Protein AF-A0A0L6WEH0-F1 (afdb_monomer)

Structure (mmCIF, N/CA/C/O backbone):
data_AF-A0A0L6WEH0-F1
#
_entry.id   AF-A0A0L6WEH0-F1
#
loop_
_atom_site.group_PDB
_atom_site.id
_atom_site.type_symbol
_atom_site.label_atom_id
_atom_site.label_alt_id
_atom_site.label_comp_id
_atom_site.label_asym_id
_atom_site.label_entity_id
_atom_site.label_seq_id
_atom_site.pdbx_PDB_ins_code
_atom_site.Cartn_x
_atom_site.Cartn_y
_atom_site.Cartn_z
_atom_site.occupancy
_atom_site.B_iso_or_equiv
_atom_site.auth_seq_id
_atom_site.auth_comp_id
_atom_site.auth_asym_id
_atom_site.auth_atom_id
_atom_site.pdbx_PDB_model_num
ATOM 1 N N . MET A 1 1 ? 0.789 -11.463 -3.257 1.00 75.12 1 MET A N 1
ATOM 2 C CA . MET A 1 1 ? 1.966 -11.980 -3.980 1.00 75.12 1 MET A CA 1
ATOM 3 C C . MET A 1 1 ? 2.724 -13.023 -3.172 1.00 75.12 1 MET A C 1
ATOM 5 O O . MET A 1 1 ? 2.657 -14.171 -3.562 1.00 75.12 1 MET A O 1
ATOM 9 N N . ILE A 1 2 ? 3.324 -12.704 -2.013 1.00 82.69 2 ILE A N 1
ATOM 10 C CA . ILE A 1 2 ? 4.082 -13.703 -1.220 1.00 82.69 2 ILE A CA 1
ATOM 11 C C . ILE A 1 2 ? 3.247 -14.957 -0.916 1.00 82.69 2 ILE A C 1
ATOM 13 O O . ILE A 1 2 ? 3.673 -16.059 -1.222 1.00 82.69 2 ILE A O 1
ATOM 17 N N . ARG A 1 3 ? 2.008 -14.800 -0.432 1.00 84.19 3 ARG A N 1
ATOM 18 C CA . ARG A 1 3 ? 1.112 -15.937 -0.147 1.00 84.19 3 ARG A CA 1
ATOM 19 C C . ARG A 1 3 ? 0.820 -16.843 -1.355 1.00 84.19 3 ARG A C 1
ATOM 21 O O . ARG A 1 3 ? 0.482 -17.995 -1.148 1.00 84.19 3 ARG A O 1
ATOM 28 N N . GLN A 1 4 ? 0.925 -16.335 -2.584 1.00 85.56 4 GLN A N 1
ATOM 29 C CA . GLN A 1 4 ? 0.701 -17.116 -3.810 1.00 85.56 4 GLN A CA 1
ATOM 30 C C . GLN A 1 4 ? 1.965 -17.856 -4.275 1.00 85.56 4 GLN A C 1
ATOM 32 O O . GLN A 1 4 ? 1.866 -18.776 -5.072 1.00 85.56 4 GLN A O 1
ATOM 37 N N . CYS A 1 5 ? 3.145 -17.436 -3.813 1.00 81.69 5 CYS A N 1
ATOM 38 C CA . CYS A 1 5 ? 4.440 -17.967 -4.245 1.00 81.69 5 CYS A CA 1
ATOM 39 C C . CYS A 1 5 ? 5.074 -18.920 -3.220 1.00 81.69 5 CYS A C 1
ATOM 41 O O . CYS A 1 5 ? 6.173 -19.418 -3.455 1.00 81.69 5 CYS A O 1
ATOM 43 N N . VAL A 1 6 ? 4.426 -19.122 -2.072 1.00 85.25 6 VAL A N 1
ATOM 44 C CA . VAL A 1 6 ? 4.931 -19.921 -0.951 1.00 85.25 6 VAL A CA 1
ATOM 45 C C . VAL A 1 6 ? 4.046 -21.147 -0.782 1.00 85.25 6 VAL A C 1
ATOM 47 O O . VAL A 1 6 ? 2.828 -21.044 -0.894 1.00 85.25 6 VAL A O 1
ATOM 50 N N . GLU A 1 7 ? 4.668 -22.289 -0.501 1.00 80.50 7 GLU A N 1
ATOM 51 C CA . GLU A 1 7 ? 3.970 -23.546 -0.229 1.00 80.50 7 GLU A CA 1
ATOM 52 C C . GLU A 1 7 ? 3.056 -23.454 1.001 1.00 80.50 7 GLU A C 1
ATOM 54 O O . GLU A 1 7 ? 3.269 -22.637 1.903 1.00 80.50 7 GLU A O 1
ATOM 59 N N . ASP A 1 8 ? 2.077 -24.356 1.094 1.00 79.69 8 ASP A N 1
ATOM 60 C CA . ASP A 1 8 ? 1.070 -24.365 2.166 1.00 79.69 8 ASP A CA 1
ATOM 61 C C . ASP A 1 8 ? 1.672 -24.427 3.577 1.00 79.69 8 ASP A C 1
ATOM 63 O O . ASP A 1 8 ? 1.091 -23.915 4.535 1.00 79.69 8 ASP A O 1
ATOM 67 N N . LYS A 1 9 ? 2.870 -25.011 3.710 1.00 80.56 9 LYS A N 1
ATOM 68 C CA . LYS A 1 9 ? 3.589 -25.132 4.985 1.00 80.56 9 LYS A CA 1
ATOM 69 C C . LYS A 1 9 ? 4.349 -23.863 5.395 1.00 80.56 9 LYS A C 1
ATOM 71 O O . LYS A 1 9 ? 4.907 -23.847 6.487 1.00 80.56 9 LYS A O 1
ATOM 76 N N . LEU A 1 10 ? 4.376 -22.814 4.564 1.00 78.31 10 LEU A N 1
ATOM 77 C CA . LEU A 1 10 ? 4.992 -21.505 4.843 1.00 78.31 10 LEU A CA 1
ATOM 78 C C . LEU A 1 10 ? 6.479 -21.541 5.249 1.00 78.31 10 LEU A C 1
ATOM 80 O O . LEU A 1 10 ? 6.967 -20.591 5.855 1.00 78.31 10 LEU A O 1
ATOM 84 N N . LYS A 1 11 ? 7.222 -22.604 4.922 1.00 84.56 11 LYS A N 1
ATOM 85 C CA . LYS A 1 11 ? 8.645 -22.740 5.293 1.00 84.56 11 LYS A CA 1
ATO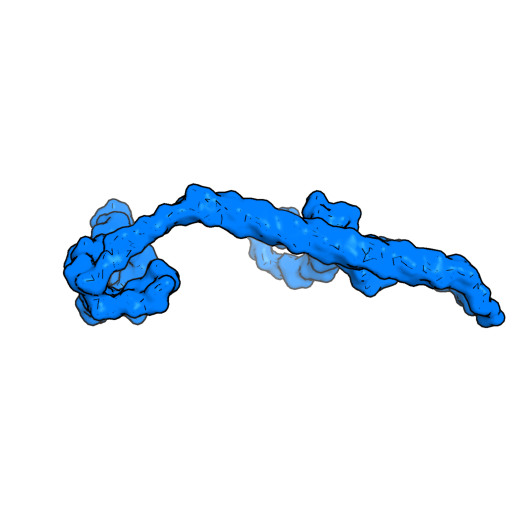M 86 C C . LYS A 1 11 ? 9.597 -22.139 4.260 1.00 84.56 11 LYS A C 1
ATOM 88 O O . LYS A 1 11 ? 10.657 -21.640 4.620 1.00 84.56 11 LYS A O 1
ATOM 93 N N . ASP A 1 12 ? 9.165 -22.074 3.007 1.00 86.50 12 ASP A N 1
ATOM 94 C CA . ASP A 1 12 ? 10.064 -21.797 1.882 1.00 86.50 12 ASP A CA 1
ATOM 95 C C . ASP A 1 12 ? 10.127 -20.323 1.487 1.00 86.50 12 ASP A C 1
ATOM 97 O O . ASP A 1 12 ? 10.827 -19.960 0.542 1.00 86.50 12 ASP A O 1
ATOM 101 N N . TRP A 1 13 ? 9.412 -19.449 2.198 1.00 87.06 13 TRP A N 1
ATOM 102 C CA . TRP A 1 13 ? 9.272 -18.043 1.821 1.00 87.06 13 TRP A CA 1
ATOM 103 C C . TRP A 1 13 ? 10.615 -17.338 1.646 1.00 87.06 13 TRP A C 1
ATOM 105 O O . TRP A 1 13 ? 10.759 -16.610 0.670 1.00 87.06 13 TRP A O 1
ATOM 115 N N . ILE A 1 14 ? 11.606 -17.630 2.496 1.00 89.12 14 ILE A N 1
ATOM 116 C CA . ILE A 1 14 ? 12.961 -17.061 2.420 1.00 89.12 14 ILE A CA 1
ATOM 117 C C . IL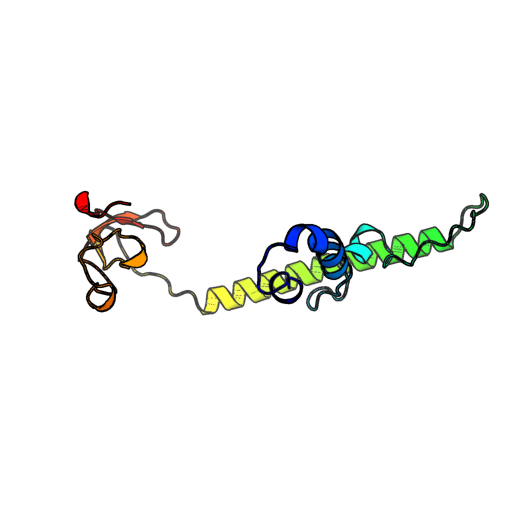E A 1 14 ? 13.599 -17.346 1.056 1.00 89.12 14 ILE A C 1
ATOM 119 O O . ILE A 1 14 ? 14.112 -16.436 0.411 1.00 89.12 14 ILE A O 1
ATOM 123 N N . THR A 1 15 ? 13.497 -18.587 0.571 1.00 88.38 15 THR A N 1
ATOM 124 C CA . THR A 1 15 ? 14.067 -18.992 -0.726 1.00 88.38 15 THR A CA 1
ATOM 125 C C . THR A 1 15 ? 13.388 -18.299 -1.909 1.00 88.38 15 THR A C 1
ATOM 127 O O . THR A 1 15 ? 13.997 -18.118 -2.961 1.00 88.38 15 THR A O 1
ATOM 130 N N . LYS A 1 16 ? 12.128 -17.880 -1.743 1.00 86.25 16 LYS A N 1
ATOM 131 C CA . LYS A 1 16 ? 11.327 -17.235 -2.790 1.00 86.25 16 LYS A CA 1
ATOM 132 C C . LYS A 1 16 ? 11.450 -15.709 -2.788 1.00 86.25 16 LYS A C 1
ATOM 134 O O . LYS A 1 16 ? 11.073 -15.098 -3.787 1.00 86.25 16 LYS A O 1
ATOM 139 N N . ILE A 1 17 ? 11.982 -15.087 -1.725 1.00 89.06 17 ILE A N 1
ATOM 140 C CA . ILE A 1 17 ? 12.113 -13.619 -1.616 1.00 89.06 17 ILE A CA 1
ATOM 141 C C . ILE A 1 17 ? 12.801 -13.005 -2.843 1.00 89.06 17 ILE A C 1
ATOM 143 O O . ILE A 1 17 ? 12.205 -12.091 -3.411 1.00 89.06 17 ILE A O 1
ATOM 147 N N . PRO A 1 18 ? 13.967 -13.492 -3.321 1.00 90.19 18 PRO A N 1
ATOM 148 C CA . PRO A 1 18 ? 14.661 -12.837 -4.432 1.00 90.19 18 PRO A CA 1
ATOM 149 C C . PRO A 1 18 ? 13.835 -12.826 -5.725 1.00 90.19 18 PRO A C 1
ATOM 151 O O . PRO A 1 18 ? 13.773 -11.823 -6.433 1.00 90.19 18 PRO A O 1
ATOM 154 N N . ALA A 1 19 ? 13.133 -13.926 -6.012 1.00 86.31 19 ALA A N 1
ATOM 155 C CA . ALA A 1 19 ? 12.264 -14.027 -7.182 1.00 86.31 19 ALA A CA 1
ATOM 156 C C . ALA A 1 19 ? 11.037 -13.104 -7.068 1.00 86.31 19 ALA A C 1
ATOM 158 O O . ALA A 1 19 ? 10.626 -12.479 -8.045 1.00 86.31 19 ALA A O 1
ATOM 159 N N . ILE A 1 20 ? 10.465 -12.991 -5.866 1.00 88.44 20 ILE A N 1
ATOM 160 C CA . ILE A 1 20 ? 9.333 -12.102 -5.573 1.00 88.44 20 ILE A CA 1
ATOM 161 C C . ILE A 1 20 ? 9.760 -10.639 -5.709 1.00 88.44 20 ILE A C 1
ATOM 163 O O . ILE A 1 20 ? 9.049 -9.860 -6.339 1.00 88.44 20 ILE A O 1
ATOM 167 N N . GLU A 1 21 ? 10.912 -10.266 -5.155 1.00 89.19 21 GLU A N 1
ATOM 168 C CA . GLU A 1 21 ? 11.477 -8.922 -5.274 1.00 89.19 21 GLU A CA 1
ATOM 169 C C . GLU A 1 21 ? 11.702 -8.553 -6.742 1.00 89.19 21 GLU A C 1
ATOM 171 O O . GLU A 1 21 ? 11.238 -7.506 -7.200 1.00 89.19 21 GLU A O 1
ATOM 176 N N . PHE A 1 22 ? 12.332 -9.449 -7.507 1.00 88.00 22 PHE A N 1
ATOM 177 C CA . PHE A 1 22 ? 12.534 -9.260 -8.938 1.00 88.00 22 PHE A CA 1
ATOM 178 C C . PHE A 1 22 ? 11.208 -9.062 -9.684 1.00 88.00 22 PHE A C 1
ATOM 180 O O . PHE A 1 22 ? 11.088 -8.147 -10.502 1.00 88.00 22 PHE A O 1
ATOM 187 N N . ALA A 1 23 ? 10.196 -9.878 -9.382 1.00 88.19 23 ALA A N 1
ATOM 188 C CA . ALA A 1 23 ? 8.878 -9.770 -9.997 1.00 88.19 23 ALA A CA 1
ATOM 189 C C . ALA A 1 23 ? 8.180 -8.440 -9.654 1.00 88.19 23 ALA A C 1
ATOM 191 O O . ALA A 1 23 ? 7.625 -7.807 -10.551 1.00 88.19 23 ALA A O 1
ATOM 192 N N . ILE A 1 24 ? 8.246 -7.973 -8.399 1.00 90.06 24 ILE A N 1
ATOM 193 C CA . ILE A 1 24 ? 7.679 -6.673 -7.988 1.00 90.06 24 ILE A CA 1
ATOM 194 C C . ILE A 1 24 ? 8.386 -5.525 -8.712 1.00 90.06 24 ILE A C 1
ATOM 196 O O . ILE A 1 24 ? 7.725 -4.653 -9.273 1.00 90.06 24 ILE A O 1
ATOM 200 N N . ASN A 1 25 ? 9.718 -5.537 -8.735 1.00 90.25 25 ASN A N 1
ATOM 201 C CA . ASN A 1 25 ? 10.513 -4.461 -9.324 1.00 90.25 25 ASN A CA 1
ATOM 202 C C . ASN A 1 25 ? 10.459 -4.441 -10.861 1.00 90.25 25 ASN A C 1
ATOM 204 O O . ASN A 1 25 ? 10.681 -3.396 -11.475 1.00 90.25 25 ASN A O 1
ATOM 208 N N . SER A 1 26 ? 10.114 -5.567 -11.487 1.00 88.88 26 SER A N 1
ATOM 209 C CA . SER A 1 26 ? 9.904 -5.673 -12.936 1.00 88.88 26 SER A CA 1
ATOM 210 C C . SER A 1 26 ? 8.466 -5.368 -13.362 1.00 88.88 26 SER A C 1
ATOM 212 O O . SER A 1 26 ? 8.230 -5.013 -14.518 1.00 88.88 26 SER A O 1
ATOM 214 N N . ALA A 1 27 ? 7.493 -5.481 -12.455 1.00 90.50 27 ALA A N 1
ATOM 215 C CA . ALA A 1 27 ? 6.088 -5.268 -12.772 1.00 90.50 27 ALA A CA 1
ATOM 216 C C . ALA A 1 27 ? 5.790 -3.801 -13.114 1.00 90.50 27 ALA A C 1
ATOM 218 O O . ALA A 1 27 ? 6.220 -2.865 -12.438 1.00 90.50 27 ALA A O 1
ATOM 219 N N . ARG A 1 28 ? 4.994 -3.597 -14.166 1.00 91.88 28 ARG A N 1
ATOM 220 C CA . ARG A 1 28 ? 4.538 -2.272 -14.593 1.00 91.88 28 ARG A CA 1
ATOM 221 C C . ARG A 1 28 ? 3.437 -1.768 -13.660 1.00 91.88 28 ARG A C 1
ATOM 223 O O . ARG A 1 28 ? 2.399 -2.411 -13.512 1.00 91.88 28 ARG A O 1
ATOM 230 N N . SER A 1 29 ? 3.623 -0.588 -13.075 1.00 92.06 29 SER A N 1
ATOM 231 C CA . SER A 1 29 ? 2.578 0.056 -12.276 1.00 92.06 29 SER A CA 1
ATOM 232 C C . SER A 1 29 ? 1.458 0.582 -13.174 1.00 92.06 29 SER A C 1
ATOM 234 O O . SER A 1 29 ? 1.721 1.252 -14.171 1.00 92.06 29 SER A O 1
ATOM 236 N N . LYS A 1 30 ? 0.195 0.340 -12.800 1.00 91.50 30 LYS A N 1
ATOM 237 C CA . LYS A 1 30 ? -0.970 0.924 -13.494 1.00 91.50 30 LYS A CA 1
ATOM 238 C C . LYS A 1 30 ? -1.009 2.451 -13.391 1.00 91.50 30 LYS A C 1
ATOM 240 O O . LYS A 1 30 ? -1.564 3.098 -14.267 1.00 91.50 30 LYS A O 1
ATOM 245 N N . THR A 1 31 ? -0.435 3.014 -12.328 1.00 91.12 31 THR A N 1
ATOM 246 C CA . THR A 1 31 ? -0.476 4.455 -12.054 1.00 91.12 31 THR A CA 1
ATOM 247 C C . THR A 1 31 ? 0.543 5.223 -12.884 1.00 91.12 31 THR A C 1
ATOM 249 O O . THR A 1 31 ? 0.213 6.259 -13.445 1.00 91.12 31 THR A O 1
ATOM 252 N N . THR A 1 32 ? 1.784 4.737 -12.944 1.00 91.44 32 THR A N 1
ATOM 253 C CA . THR A 1 32 ? 2.878 5.425 -13.649 1.00 91.44 32 THR A CA 1
ATOM 254 C C . THR A 1 32 ? 3.131 4.861 -15.037 1.00 91.44 32 THR A C 1
ATOM 256 O O . THR A 1 32 ? 3.783 5.508 -15.843 1.00 91.44 32 THR A O 1
ATOM 259 N N . GLY A 1 33 ? 2.660 3.648 -15.331 1.00 90.44 33 GLY A N 1
ATOM 260 C CA . GLY A 1 33 ? 2.941 2.982 -16.594 1.00 90.44 33 GLY A CA 1
ATOM 261 C C . GLY A 1 33 ? 4.401 2.548 -16.752 1.00 90.44 33 GLY A C 1
ATOM 262 O O . GLY A 1 33 ? 4.775 2.160 -17.854 1.00 90.44 33 GLY A O 1
ATOM 263 N N . TYR A 1 34 ? 5.210 2.551 -15.693 1.00 90.50 34 TYR A N 1
ATOM 264 C CA . TYR A 1 34 ? 6.602 2.093 -15.715 1.00 90.50 34 TYR A CA 1
ATOM 265 C C . TYR A 1 34 ? 6.849 1.076 -14.600 1.00 90.50 34 TYR A C 1
ATOM 267 O O . TYR A 1 34 ? 6.089 1.018 -13.627 1.00 90.50 34 TYR A O 1
ATOM 275 N N . SER A 1 35 ? 7.887 0.254 -14.751 1.00 91.56 35 SER A N 1
ATOM 276 C CA . SER A 1 35 ? 8.366 -0.609 -13.670 1.00 91.56 35 SER A CA 1
ATOM 277 C C . SER A 1 35 ? 9.390 0.125 -12.795 1.00 91.56 35 SER A C 1
ATOM 279 O O . SER A 1 35 ? 10.095 1.009 -13.296 1.00 91.56 35 SER A O 1
ATOM 281 N N . PRO A 1 36 ? 9.507 -0.229 -11.503 1.00 90.75 36 PRO A N 1
ATOM 282 C CA . PRO A 1 36 ? 10.535 0.328 -10.626 1.00 90.75 36 PRO A CA 1
ATOM 283 C C . PRO A 1 36 ? 11.962 0.172 -11.167 1.00 90.75 36 PRO A C 1
ATOM 285 O O . PRO A 1 36 ? 12.716 1.142 -11.154 1.00 90.75 36 PRO A O 1
ATOM 288 N N . PHE A 1 37 ? 12.324 -1.000 -11.707 1.00 89.88 37 PHE A N 1
ATOM 289 C CA . PHE A 1 37 ? 13.649 -1.199 -12.304 1.00 89.88 37 PHE A CA 1
ATOM 290 C C . PHE A 1 37 ? 13.895 -0.256 -13.474 1.00 89.88 37 PHE A C 1
ATOM 292 O O . PHE A 1 37 ? 14.930 0.401 -13.505 1.00 89.88 37 PHE A O 1
ATOM 299 N N . PHE A 1 38 ? 12.925 -0.108 -14.380 1.00 88.94 38 PHE A N 1
ATOM 300 C CA . PHE A 1 38 ? 13.076 0.805 -15.507 1.00 88.94 38 PHE A CA 1
ATOM 301 C C . PHE A 1 38 ? 13.274 2.257 -15.053 1.00 88.94 38 PHE A C 1
ATOM 303 O O . PHE A 1 38 ? 14.096 2.964 -15.623 1.00 88.94 38 PHE A O 1
ATOM 310 N N . LEU A 1 39 ? 12.568 2.705 -14.013 1.00 87.94 39 LEU A N 1
ATOM 311 C CA . LEU A 1 39 ? 12.730 4.069 -13.501 1.00 87.94 39 LEU A CA 1
ATOM 312 C C . LEU A 1 39 ? 14.065 4.287 -12.777 1.00 87.94 39 LEU A C 1
ATOM 314 O O . LEU A 1 39 ? 14.576 5.402 -12.801 1.00 87.94 39 LEU A O 1
ATOM 318 N N . ASN A 1 40 ? 14.626 3.250 -12.148 1.00 86.19 40 ASN A N 1
ATOM 319 C CA . ASN A 1 40 ? 15.882 3.359 -11.407 1.00 86.19 40 ASN A CA 1
ATOM 320 C C . ASN A 1 40 ? 17.119 3.215 -12.310 1.00 86.19 40 ASN A C 1
ATOM 322 O O . ASN A 1 40 ? 18.095 3.938 -12.147 1.00 86.19 40 ASN A O 1
ATOM 326 N N . THR A 1 41 ? 17.090 2.283 -13.267 1.00 80.19 41 THR A N 1
ATOM 327 C CA . THR A 1 41 ? 18.259 1.933 -14.096 1.00 80.19 41 THR A CA 1
ATOM 328 C C . THR A 1 41 ? 18.083 2.246 -15.580 1.00 80.19 41 THR A C 1
ATOM 330 O O . THR A 1 41 ? 19.036 2.122 -16.343 1.00 80.19 41 THR A O 1
ATOM 333 N N . GLY A 1 42 ? 16.882 2.627 -16.028 1.00 74.19 42 GLY A N 1
ATOM 334 C CA . GLY A 1 42 ? 16.579 2.842 -17.448 1.00 74.19 42 GLY A CA 1
ATOM 335 C C . GLY A 1 42 ? 16.371 1.568 -18.257 1.00 74.19 42 GLY A C 1
ATOM 336 O O . GLY A 1 42 ? 16.046 1.631 -19.443 1.00 74.19 42 GLY A O 1
ATOM 337 N N . HIS A 1 43 ? 16.543 0.403 -17.633 1.00 70.38 43 HIS A N 1
ATOM 338 C CA . HIS A 1 43 ? 16.471 -0.891 -18.288 1.00 70.38 43 HIS A CA 1
ATOM 339 C C . HIS A 1 43 ? 15.543 -1.831 -17.519 1.00 70.38 43 HIS A C 1
ATOM 341 O O . HIS A 1 43 ? 15.579 -1.926 -16.295 1.00 70.38 43 HIS A O 1
ATOM 347 N N . LEU A 1 44 ? 14.729 -2.580 -18.260 1.00 64.69 44 LEU A N 1
ATOM 348 C CA . LEU A 1 44 ? 14.211 -3.853 -17.771 1.00 64.69 44 LEU A CA 1
ATOM 349 C C . LEU A 1 44 ? 15.380 -4.831 -17.871 1.00 64.69 44 LEU A C 1
ATOM 351 O O . LEU A 1 44 ? 15.937 -4.988 -18.959 1.00 64.69 44 LEU A O 1
ATOM 355 N N . SER A 1 45 ? 15.807 -5.407 -16.752 1.00 52.69 45 SER A N 1
ATOM 356 C CA . SER A 1 45 ? 16.944 -6.327 -16.681 1.00 52.69 45 SER A CA 1
ATOM 357 C C . SER A 1 45 ? 16.810 -7.410 -17.759 1.00 52.69 45 SER A C 1
ATOM 359 O O . SER A 1 45 ? 15.936 -8.271 -17.683 1.00 52.69 45 SER A O 1
ATOM 361 N N . ARG A 1 46 ? 17.651 -7.348 -18.799 1.00 55.28 46 ARG A N 1
ATOM 362 C CA . ARG A 1 46 ? 17.812 -8.451 -19.755 1.00 55.28 46 ARG A CA 1
ATOM 363 C C . ARG A 1 46 ? 18.702 -9.521 -19.110 1.00 55.28 46 ARG A C 1
ATOM 365 O O . ARG A 1 46 ? 19.577 -9.152 -18.324 1.00 55.28 46 ARG A O 1
ATOM 372 N N . PRO A 1 47 ? 18.535 -10.817 -19.430 1.00 40.12 47 PRO A N 1
ATOM 373 C CA . PRO A 1 47 ? 19.540 -11.813 -19.077 1.00 40.12 47 PRO A CA 1
ATOM 374 C C . PRO A 1 47 ? 20.897 -11.395 -19.667 1.00 40.12 47 PRO A C 1
ATOM 376 O O . PRO A 1 47 ? 20.980 -10.907 -20.794 1.00 40.12 47 PRO A O 1
ATOM 379 N N . MET A 1 48 ? 21.930 -11.511 -18.839 1.00 37.50 48 MET A N 1
ATOM 380 C CA . MET A 1 48 ? 23.269 -10.946 -19.005 1.00 37.50 48 MET A CA 1
ATOM 381 C C . MET A 1 48 ? 23.939 -11.379 -20.322 1.00 37.50 48 MET A C 1
ATOM 383 O O . MET A 1 48 ? 24.291 -12.543 -20.478 1.00 37.50 48 MET A O 1
ATOM 387 N N . ILE A 1 49 ? 24.160 -10.441 -21.250 1.00 44.66 49 ILE A N 1
ATOM 388 C CA . ILE A 1 49 ? 25.081 -10.606 -22.387 1.00 44.66 49 ILE A CA 1
ATOM 389 C C . ILE A 1 49 ? 26.001 -9.385 -22.403 1.00 44.66 49 ILE A C 1
ATOM 391 O O . ILE A 1 49 ? 25.542 -8.252 -22.555 1.00 44.66 49 ILE A O 1
ATOM 395 N N . TRP A 1 50 ? 27.294 -9.629 -22.197 1.00 33.59 50 TRP A N 1
ATOM 396 C CA . TRP A 1 50 ? 28.328 -8.609 -22.059 1.00 33.59 50 TRP A CA 1
ATOM 397 C C . TRP A 1 50 ? 29.076 -8.442 -23.384 1.00 33.59 50 TRP A C 1
ATOM 399 O O . TRP A 1 50 ? 29.948 -9.242 -23.706 1.00 33.59 50 TRP A O 1
ATOM 409 N N . ASN A 1 51 ? 28.752 -7.397 -24.146 1.00 38.44 51 ASN A N 1
ATOM 410 C CA . ASN A 1 51 ? 29.580 -6.951 -25.267 1.00 38.44 51 ASN A CA 1
ATOM 411 C C . ASN A 1 51 ? 30.214 -5.606 -24.900 1.00 38.44 51 ASN A C 1
ATOM 413 O O . ASN A 1 51 ? 29.510 -4.635 -24.623 1.00 38.44 51 ASN A O 1
ATOM 417 N N . ASN A 1 52 ? 31.548 -5.563 -24.888 1.00 36.81 52 ASN A N 1
ATOM 418 C CA . ASN A 1 52 ? 32.327 -4.362 -24.588 1.00 36.81 52 ASN A CA 1
ATOM 419 C C . ASN A 1 52 ? 32.020 -3.248 -25.605 1.00 36.81 52 ASN A C 1
ATOM 421 O O . ASN A 1 52 ? 32.208 -3.433 -26.809 1.00 36.81 52 ASN A O 1
ATOM 425 N N . ALA A 1 53 ? 31.596 -2.076 -25.127 1.00 44.22 53 ALA A N 1
ATOM 426 C CA . ALA A 1 53 ? 31.446 -0.883 -25.956 1.00 44.22 53 ALA A CA 1
ATOM 427 C C . ALA A 1 53 ? 32.784 -0.125 -26.050 1.00 44.22 53 ALA A C 1
ATOM 429 O O . ALA A 1 53 ? 33.448 0.104 -25.040 1.00 44.22 53 ALA A O 1
ATOM 430 N N . ARG A 1 54 ? 33.184 0.258 -27.270 1.00 52.12 54 ARG A N 1
ATOM 431 C CA . ARG A 1 54 ? 34.372 1.092 -27.533 1.00 52.12 54 ARG A CA 1
ATOM 432 C C . ARG A 1 54 ? 34.153 2.543 -27.090 1.00 52.12 54 ARG A C 1
ATOM 434 O O . ARG A 1 54 ? 33.027 3.024 -27.049 1.00 52.12 54 ARG A O 1
ATOM 441 N N . SER A 1 55 ? 35.250 3.241 -26.807 1.00 53.28 55 SER A N 1
ATOM 442 C CA . SER A 1 55 ? 35.299 4.641 -26.380 1.00 53.28 55 SER A CA 1
ATOM 443 C C . SER A 1 55 ? 35.003 5.616 -27.527 1.00 53.28 55 SER A C 1
ATOM 445 O O . SER A 1 55 ? 35.912 6.042 -28.235 1.00 53.28 55 SER A O 1
ATOM 447 N N . THR A 1 56 ? 33.743 6.001 -27.694 1.00 54.91 56 THR A N 1
ATOM 448 C CA . THR A 1 56 ? 33.351 7.192 -28.466 1.00 54.91 56 THR A CA 1
ATOM 449 C C . THR A 1 56 ? 32.111 7.807 -27.827 1.00 54.91 56 THR A C 1
ATOM 451 O O . THR A 1 56 ? 31.232 7.071 -27.391 1.00 54.91 56 THR A O 1
ATOM 454 N N . GLU A 1 57 ? 32.025 9.135 -27.740 1.00 60.91 57 GLU A N 1
ATOM 455 C CA . GLU A 1 57 ? 30.850 9.849 -27.219 1.00 60.91 57 GLU A CA 1
ATOM 456 C C . GLU A 1 57 ? 29.593 9.496 -28.032 1.00 60.91 57 GLU A C 1
ATOM 458 O O . GLU A 1 57 ? 29.322 10.041 -29.101 1.00 60.91 57 GLU A O 1
ATOM 463 N N . PHE A 1 58 ? 28.811 8.536 -27.542 1.00 66.50 58 PHE A N 1
ATOM 464 C CA . PHE A 1 58 ? 27.625 8.070 -28.246 1.00 66.50 58 PHE A CA 1
ATOM 465 C C . PHE A 1 58 ? 26.468 9.057 -28.041 1.00 66.50 58 PHE A C 1
ATOM 467 O O . PHE A 1 58 ? 25.876 9.125 -26.963 1.00 66.50 58 PHE A O 1
ATOM 474 N N . VAL A 1 59 ? 26.066 9.764 -29.105 1.00 66.69 59 VAL A N 1
ATOM 475 C CA . VAL A 1 59 ? 24.838 10.593 -29.162 1.00 66.69 59 VAL A CA 1
ATOM 476 C C . VAL A 1 59 ? 23.608 9.822 -28.651 1.00 66.69 59 VAL A C 1
ATOM 478 O O . VAL A 1 59 ? 22.747 10.394 -27.982 1.00 66.69 59 VAL A O 1
ATOM 481 N N . GLY A 1 60 ? 23.567 8.503 -28.869 1.00 70.31 60 GLY A N 1
ATOM 482 C CA . GLY A 1 60 ? 22.521 7.617 -28.351 1.00 70.31 60 GLY A CA 1
ATOM 483 C C . GLY A 1 60 ? 22.402 7.604 -26.822 1.00 70.31 60 GLY A C 1
ATOM 484 O O . GLY A 1 60 ? 21.291 7.523 -26.307 1.00 70.31 60 GLY A O 1
ATOM 485 N N . VAL A 1 61 ? 23.501 7.774 -26.079 1.00 72.50 61 VAL A N 1
ATOM 486 C CA . VAL A 1 61 ? 23.475 7.860 -24.606 1.00 72.50 61 VAL A CA 1
ATOM 487 C C . VAL A 1 61 ? 22.828 9.171 -24.150 1.00 72.50 61 VAL A C 1
ATOM 489 O O . VAL A 1 61 ? 22.074 9.190 -23.176 1.00 72.50 61 VAL A O 1
ATOM 492 N N . ARG A 1 62 ? 23.042 10.277 -24.875 1.00 66.25 62 ARG A N 1
ATOM 493 C CA . ARG A 1 62 ? 22.384 11.563 -24.578 1.00 66.25 62 ARG A CA 1
ATOM 494 C C . ARG A 1 62 ? 20.877 11.487 -24.811 1.00 66.25 62 ARG A C 1
ATOM 496 O O . ARG A 1 62 ? 20.113 11.911 -23.950 1.00 66.25 62 ARG A O 1
ATOM 503 N N . VAL A 1 63 ? 20.453 10.890 -25.924 1.00 72.25 63 VAL A N 1
ATOM 504 C CA . VAL A 1 63 ? 19.026 10.680 -26.217 1.00 72.25 63 VAL A CA 1
ATOM 505 C C . VAL A 1 63 ? 18.399 9.744 -25.180 1.00 72.25 63 VAL A C 1
ATOM 507 O O . VAL A 1 63 ? 17.352 10.058 -24.622 1.00 72.25 63 VAL A O 1
ATOM 510 N N . PHE A 1 64 ? 19.073 8.645 -24.833 1.00 75.50 64 PHE A N 1
ATOM 511 C CA . PHE A 1 64 ? 18.605 7.706 -23.812 1.00 75.50 64 PHE A CA 1
ATOM 512 C C . PHE A 1 64 ? 18.442 8.365 -22.436 1.00 75.50 64 PHE A C 1
ATOM 514 O O . PHE A 1 64 ? 17.392 8.237 -21.808 1.00 75.50 64 PHE A O 1
ATOM 521 N N . THR A 1 65 ? 19.446 9.119 -21.979 1.00 71.69 65 THR A N 1
ATOM 522 C CA . THR A 1 65 ? 19.373 9.824 -20.690 1.00 71.69 65 THR A CA 1
ATOM 523 C C . THR A 1 65 ? 18.291 10.904 -20.689 1.00 71.69 65 THR A C 1
ATOM 525 O O . THR A 1 65 ? 17.624 11.086 -19.672 1.00 71.69 65 THR A O 1
ATOM 528 N N . GLN A 1 66 ? 18.055 11.588 -21.814 1.00 71.94 66 GLN A N 1
ATOM 529 C CA . GLN A 1 66 ? 16.933 12.519 -21.964 1.00 71.94 66 GLN A CA 1
ATOM 530 C C . GLN A 1 66 ? 15.580 11.802 -21.879 1.00 71.94 66 GLN A C 1
ATOM 532 O O . GLN A 1 66 ? 14.722 12.225 -21.104 1.00 71.94 66 GLN A O 1
ATOM 537 N N . CYS A 1 67 ? 15.395 10.691 -22.596 1.00 75.31 67 CYS A N 1
ATOM 538 C CA . CYS A 1 67 ? 14.171 9.890 -22.525 1.00 75.31 67 CYS A CA 1
ATOM 539 C C . CYS A 1 67 ? 13.906 9.360 -21.109 1.00 75.31 67 CYS A C 1
ATOM 541 O O . CYS A 1 67 ? 12.771 9.405 -20.638 1.00 75.31 67 CYS A O 1
ATOM 543 N N . LEU A 1 68 ? 14.947 8.906 -20.409 1.00 79.25 68 LEU A N 1
ATOM 544 C CA . LEU A 1 68 ? 14.848 8.425 -19.032 1.00 79.25 68 LEU A CA 1
ATOM 545 C C . LEU A 1 68 ? 14.430 9.546 -18.077 1.00 79.25 68 LEU A C 1
ATOM 547 O O . LEU A 1 68 ? 13.511 9.364 -17.279 1.00 79.25 68 LEU A O 1
ATOM 551 N N . LYS A 1 69 ? 15.040 10.732 -18.202 1.00 77.00 69 LYS A N 1
ATOM 552 C CA . LYS A 1 69 ? 14.652 11.918 -17.423 1.00 77.00 69 LYS A CA 1
ATOM 553 C C . LYS A 1 69 ? 13.186 12.283 -17.649 1.00 77.00 69 LYS A C 1
ATOM 555 O O . LYS A 1 69 ? 12.470 12.525 -16.682 1.00 77.00 69 LYS A O 1
ATOM 560 N N . LEU A 1 70 ? 12.725 12.274 -18.901 1.00 81.56 70 LEU A N 1
ATOM 561 C CA . LEU A 1 70 ? 11.320 12.526 -19.227 1.00 81.56 70 LEU A CA 1
ATOM 562 C C . LEU A 1 70 ? 10.397 11.474 -18.604 1.00 81.56 70 LEU A C 1
ATOM 564 O O . LEU A 1 70 ? 9.398 11.836 -17.988 1.00 81.56 70 LEU A O 1
ATOM 568 N N . ALA A 1 71 ? 10.746 10.189 -18.692 1.00 82.56 71 ALA A N 1
ATOM 569 C CA . ALA A 1 71 ? 9.963 9.115 -18.082 1.00 82.56 71 ALA A CA 1
ATOM 570 C C . ALA A 1 71 ? 9.861 9.270 -16.553 1.00 82.56 71 ALA A C 1
ATOM 572 O O . ALA A 1 71 ? 8.792 9.056 -15.980 1.00 82.56 71 ALA A O 1
ATOM 573 N N . LEU A 1 72 ? 10.942 9.702 -15.897 1.00 84.00 72 LEU A N 1
ATOM 574 C CA . LEU A 1 72 ? 10.970 9.960 -14.457 1.00 84.00 72 LEU A CA 1
ATOM 575 C C . LEU A 1 72 ? 10.080 11.150 -14.072 1.00 84.00 72 LEU A C 1
ATOM 577 O O . LEU A 1 72 ? 9.300 11.050 -13.124 1.00 84.00 72 LEU A O 1
ATOM 581 N N . ILE A 1 73 ? 10.140 12.243 -14.838 1.00 86.38 73 ILE A N 1
ATOM 582 C CA . ILE A 1 73 ? 9.272 13.415 -14.654 1.00 86.38 73 ILE A CA 1
ATOM 583 C C . ILE A 1 73 ? 7.799 13.014 -14.810 1.00 86.38 73 ILE A C 1
ATOM 585 O O . ILE A 1 73 ? 6.977 13.316 -13.944 1.00 86.38 73 ILE A O 1
ATOM 589 N N . VAL A 1 74 ? 7.463 12.267 -15.866 1.00 91.69 74 VAL A N 1
ATOM 590 C CA . VAL A 1 74 ? 6.099 11.769 -16.104 1.00 91.69 74 VAL A CA 1
ATOM 591 C C . VAL A 1 74 ? 5.635 10.875 -14.956 1.00 91.69 74 VAL A C 1
ATOM 593 O O . VAL A 1 74 ? 4.557 11.098 -14.407 1.00 91.69 74 VAL A O 1
ATOM 596 N N . ALA A 1 75 ? 6.455 9.909 -14.531 1.00 91.62 75 ALA A N 1
ATOM 597 C CA . ALA A 1 75 ? 6.130 9.036 -13.408 1.00 91.62 75 ALA A CA 1
ATOM 598 C C . ALA A 1 75 ? 5.860 9.836 -12.123 1.00 91.62 75 ALA A C 1
ATOM 600 O O . ALA A 1 75 ? 4.898 9.547 -11.407 1.00 91.62 75 ALA A O 1
ATOM 601 N N . HIS A 1 76 ? 6.659 10.872 -11.858 1.00 92.12 76 HIS A N 1
ATOM 602 C CA . HIS A 1 76 ? 6.470 11.762 -10.719 1.00 92.12 76 HIS A CA 1
ATOM 603 C C . HIS A 1 76 ? 5.132 12.515 -10.791 1.00 92.12 76 HIS A C 1
ATOM 605 O O . HIS A 1 76 ? 4.363 12.498 -9.826 1.00 92.12 76 HIS A O 1
ATOM 611 N N . HIS A 1 77 ? 4.794 13.105 -11.942 1.00 95.50 77 HIS A N 1
ATOM 612 C CA . HIS A 1 77 ? 3.499 13.763 -12.137 1.00 95.50 77 HIS A CA 1
ATOM 613 C C . HIS A 1 77 ? 2.323 12.796 -11.972 1.00 95.50 77 HIS A C 1
ATOM 615 O O . HIS A 1 77 ? 1.351 13.135 -11.296 1.00 95.50 77 HIS A O 1
ATOM 621 N N . CYS A 1 78 ? 2.418 11.575 -12.505 1.00 95.38 78 CYS A N 1
ATOM 622 C CA . CYS A 1 78 ? 1.395 10.547 -12.321 1.00 95.38 78 CYS A CA 1
ATOM 623 C C . CYS A 1 78 ? 1.197 10.183 -10.841 1.00 95.38 78 CYS A C 1
ATOM 625 O O . CYS A 1 78 ? 0.060 10.029 -10.393 1.00 95.38 78 CYS A O 1
ATOM 627 N N . ILE A 1 79 ? 2.280 10.079 -10.059 1.00 95.12 79 ILE A N 1
ATOM 628 C CA . ILE A 1 79 ? 2.203 9.821 -8.612 1.00 95.12 79 ILE A CA 1
ATOM 629 C C . ILE A 1 79 ? 1.502 10.976 -7.895 1.00 95.12 79 ILE A C 1
ATOM 631 O O . ILE A 1 79 ? 0.621 10.733 -7.069 1.00 95.12 79 ILE A O 1
ATOM 635 N N . LEU A 1 80 ? 1.853 12.224 -8.215 1.00 96.50 80 LEU A N 1
ATOM 636 C CA . LEU A 1 80 ? 1.201 13.395 -7.630 1.00 96.50 80 LEU A CA 1
ATOM 637 C C . LEU A 1 80 ? -0.290 13.448 -7.980 1.00 96.50 80 LEU A C 1
ATOM 639 O O . LEU A 1 80 ? -1.118 13.599 -7.084 1.00 96.50 80 LEU A O 1
ATOM 643 N N . ALA A 1 81 ? -0.648 13.245 -9.248 1.00 96.06 81 ALA A N 1
ATOM 644 C CA . ALA A 1 81 ? -2.040 13.217 -9.691 1.00 96.06 81 ALA A CA 1
ATOM 645 C C . ALA A 1 81 ? -2.843 12.112 -8.983 1.00 96.06 81 ALA A C 1
ATOM 647 O O . ALA A 1 81 ? -3.961 12.342 -8.514 1.00 96.06 81 ALA A O 1
ATOM 648 N N . ALA A 1 82 ? -2.257 10.920 -8.837 1.00 94.88 82 ALA A N 1
ATOM 649 C CA . ALA A 1 82 ? -2.880 9.821 -8.110 1.00 94.88 82 ALA A CA 1
ATOM 650 C C . ALA A 1 82 ? -3.078 10.147 -6.626 1.00 94.88 82 ALA A C 1
ATOM 652 O O . ALA A 1 82 ? -4.145 9.857 -6.087 1.00 94.88 82 ALA A O 1
ATOM 653 N N . ARG A 1 83 ? -2.098 10.794 -5.980 1.00 95.50 83 ARG A N 1
ATOM 654 C CA . ARG A 1 83 ? -2.227 11.265 -4.593 1.00 95.50 83 ARG A CA 1
ATOM 655 C C . ARG A 1 83 ? -3.359 12.272 -4.452 1.00 95.50 83 ARG A C 1
ATOM 657 O O . ARG A 1 83 ? -4.177 12.112 -3.557 1.00 95.50 83 ARG A O 1
ATOM 664 N N . VAL A 1 84 ? -3.457 13.259 -5.343 1.00 96.56 84 VAL A N 1
ATOM 665 C CA . VAL A 1 84 ? -4.554 14.243 -5.319 1.00 96.56 84 VAL A CA 1
ATOM 666 C C . VAL A 1 84 ? -5.909 13.543 -5.436 1.00 96.56 84 VAL A C 1
ATOM 668 O O . VAL A 1 84 ? -6.794 13.790 -4.619 1.00 96.56 84 VAL A O 1
ATOM 671 N N . LYS A 1 85 ? -6.056 12.607 -6.383 1.00 93.88 85 LYS A N 1
ATOM 672 C CA . LYS A 1 85 ? -7.296 11.835 -6.565 1.00 93.88 85 LYS A CA 1
ATOM 673 C C . LYS A 1 85 ? -7.641 10.985 -5.340 1.00 93.88 85 LYS A C 1
ATOM 675 O O . LYS A 1 85 ? -8.795 10.954 -4.921 1.00 93.88 85 LYS A O 1
ATOM 680 N N . GLN A 1 86 ? -6.655 10.297 -4.766 1.00 92.44 86 GLN A N 1
ATOM 681 C CA . GLN A 1 86 ? -6.839 9.505 -3.549 1.00 92.44 86 GLN A CA 1
ATOM 682 C C . GLN A 1 86 ? -7.267 10.394 -2.385 1.00 92.44 86 GLN A C 1
ATOM 684 O O . GLN A 1 86 ? -8.281 10.102 -1.762 1.00 92.44 86 GLN A O 1
ATOM 689 N N . THR A 1 87 ? -6.565 11.503 -2.147 1.00 92.44 87 THR A N 1
ATOM 690 C CA . THR A 1 87 ? -6.897 12.475 -1.100 1.00 92.44 87 THR A CA 1
ATOM 691 C C . THR A 1 87 ? -8.314 13.006 -1.276 1.00 92.44 87 THR A C 1
ATOM 693 O O . THR A 1 87 ? -9.095 12.957 -0.330 1.00 92.44 87 THR A O 1
ATOM 696 N N . HIS A 1 88 ? -8.683 13.427 -2.488 1.00 93.00 88 HIS A N 1
ATOM 697 C CA . HIS A 1 88 ? -10.036 13.880 -2.803 1.00 93.00 88 HIS A CA 1
ATOM 698 C C . HIS A 1 88 ? -11.081 12.814 -2.452 1.00 93.00 88 HIS A C 1
ATOM 700 O O . HIS A 1 88 ? -11.981 13.072 -1.660 1.00 93.00 88 HIS A O 1
ATOM 706 N N . ASN A 1 89 ? -10.913 11.587 -2.951 1.00 90.44 89 ASN A N 1
ATOM 707 C CA . ASN A 1 89 ? -11.846 10.493 -2.681 1.00 90.44 89 ASN A CA 1
ATOM 708 C C . ASN A 1 89 ? -11.923 10.140 -1.190 1.00 90.44 89 ASN A C 1
ATOM 710 O O . ASN A 1 89 ? -13.009 9.909 -0.669 1.00 90.44 89 ASN A O 1
ATOM 714 N N . THR A 1 90 ? -10.792 10.129 -0.479 1.00 87.88 90 THR A N 1
ATOM 715 C CA . THR A 1 90 ? -10.790 9.890 0.970 1.00 87.88 90 THR A CA 1
ATOM 716 C C . THR A 1 90 ? -11.465 11.020 1.738 1.00 87.88 90 THR A C 1
ATOM 718 O O . THR A 1 90 ? -12.136 10.749 2.727 1.00 87.88 90 THR A O 1
ATOM 721 N N . ASN A 1 91 ? -11.333 12.267 1.280 1.00 88.19 91 ASN A N 1
ATOM 722 C CA . ASN A 1 91 ? -11.971 13.421 1.902 1.00 88.19 91 ASN A CA 1
ATOM 723 C C . ASN A 1 91 ? -13.486 13.429 1.672 1.00 88.19 91 ASN A C 1
ATOM 725 O O . ASN A 1 91 ? -14.206 13.783 2.596 1.00 88.19 91 ASN A O 1
ATOM 729 N N . LEU A 1 92 ? -13.979 12.962 0.517 1.00 86.44 92 LEU A N 1
ATOM 730 C CA . LEU A 1 92 ? -15.422 12.798 0.278 1.00 86.44 92 LEU A CA 1
ATOM 731 C C . LEU A 1 92 ? -16.082 11.849 1.290 1.00 86.44 92 LEU A C 1
ATOM 733 O O . LEU A 1 92 ? -17.217 12.068 1.696 1.00 86.44 92 LEU A O 1
ATOM 737 N N . CYS A 1 93 ? -15.378 10.794 1.705 1.00 77.94 93 CYS A N 1
ATOM 738 C CA . CYS A 1 93 ? -15.893 9.825 2.675 1.00 77.94 93 CYS A CA 1
ATOM 739 C C . CYS A 1 93 ? -15.624 10.216 4.137 1.00 77.94 93 CYS A C 1
ATOM 741 O O . CYS A 1 93 ? -16.065 9.506 5.043 1.00 77.94 93 CYS A O 1
ATOM 743 N N . ARG A 1 94 ? -14.881 11.299 4.395 1.00 78.69 94 ARG A N 1
ATOM 744 C CA . ARG A 1 94 ? -14.623 11.767 5.759 1.00 78.69 94 ARG A CA 1
ATOM 745 C C . ARG A 1 94 ? -15.819 12.566 6.251 1.00 78.69 94 ARG A C 1
ATOM 747 O O . ARG A 1 94 ? -16.138 13.624 5.723 1.00 78.69 94 ARG A O 1
ATOM 754 N N . GLN A 1 95 ? -16.442 12.076 7.311 1.00 73.50 95 GLN A N 1
ATOM 755 C CA . GLN A 1 95 ? -17.381 12.867 8.091 1.00 73.50 95 GLN A CA 1
ATOM 756 C C . GLN A 1 95 ? -16.594 1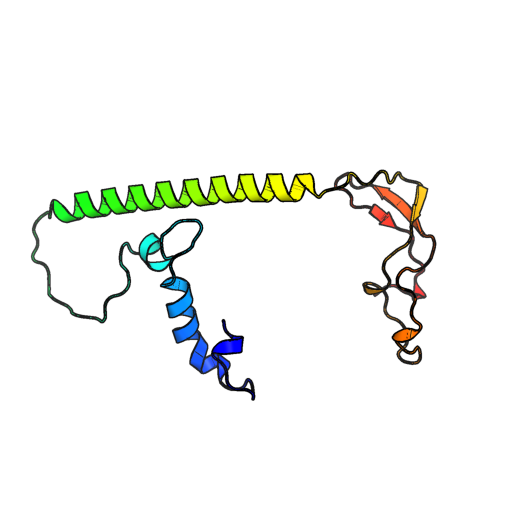3.686 9.112 1.00 73.50 95 GLN A C 1
ATOM 758 O O . GLN A 1 95 ? -15.739 13.148 9.818 1.00 73.50 95 GLN A O 1
ATOM 763 N N . LEU A 1 96 ? -16.881 14.985 9.182 1.00 70.44 96 LEU A N 1
ATOM 764 C CA . LEU A 1 96 ? -16.384 15.829 10.260 1.00 70.44 96 LEU A CA 1
ATOM 765 C C . LEU A 1 96 ? -17.014 15.330 11.561 1.00 70.44 96 LEU A C 1
ATOM 767 O O . LEU A 1 96 ? -18.234 15.347 11.722 1.00 70.44 96 LEU A O 1
ATOM 771 N N . THR A 1 97 ? -16.189 14.828 12.474 1.00 69.19 97 THR A N 1
ATOM 772 C CA . THR A 1 97 ? -16.664 14.373 13.777 1.00 69.19 97 THR A CA 1
ATOM 773 C C . THR A 1 97 ? -16.985 15.589 14.637 1.00 69.19 97 THR A C 1
ATOM 775 O O . THR A 1 97 ? -16.071 16.266 15.103 1.00 69.19 97 THR A O 1
ATOM 778 N N . LEU A 1 98 ? -18.274 15.852 14.856 1.00 74.00 98 LEU A N 1
ATOM 779 C CA . LEU A 1 98 ? -18.806 16.958 15.667 1.00 74.00 98 LEU A CA 1
ATOM 780 C C . LEU A 1 98 ? -18.618 16.746 17.184 1.00 74.00 98 LEU A C 1
ATOM 782 O O . LEU A 1 98 ? -19.455 17.174 17.972 1.00 74.00 98 LEU A O 1
ATOM 786 N N . PHE A 1 99 ? -17.572 16.038 17.613 1.00 85.06 99 PHE A N 1
ATOM 787 C CA . PHE A 1 99 ? -17.334 15.809 19.035 1.00 85.06 99 PHE A CA 1
ATOM 788 C C . PHE A 1 99 ? -16.635 17.011 19.656 1.00 85.06 99 PHE A C 1
ATOM 790 O O . PHE A 1 99 ? -15.637 17.512 19.140 1.00 85.06 99 PHE A O 1
ATOM 797 N N . THR A 1 100 ? -17.142 17.432 20.803 1.00 86.25 100 THR A N 1
ATOM 798 C CA . THR A 1 100 ? -16.604 18.526 21.597 1.00 86.25 100 THR A CA 1
ATOM 799 C C . THR A 1 100 ? -16.087 18.020 22.941 1.00 86.25 100 THR A C 1
ATOM 801 O O . THR A 1 100 ? -16.391 16.922 23.419 1.00 86.25 100 THR A O 1
ATOM 804 N N . LYS A 1 101 ? -15.233 18.820 23.581 1.00 87.00 101 LYS A N 1
ATOM 805 C CA . LYS A 1 101 ? -14.741 18.517 24.926 1.00 87.00 101 LYS A CA 1
ATOM 806 C C . LYS A 1 101 ? -15.933 18.384 25.880 1.00 87.00 101 LYS A C 1
ATOM 808 O O . LYS A 1 101 ? -16.761 19.284 25.944 1.00 87.00 101 LYS A O 1
ATOM 813 N N . ARG A 1 102 ? -15.915 17.340 26.719 1.00 88.12 102 ARG A N 1
ATOM 814 C CA . ARG A 1 102 ? -16.982 16.926 27.657 1.00 88.12 102 ARG A CA 1
ATOM 815 C C . ARG A 1 102 ? -18.122 16.114 27.047 1.00 88.12 102 ARG A C 1
ATOM 817 O O . ARG A 1 102 ? -18.945 15.652 27.837 1.00 88.12 102 ARG A O 1
ATOM 824 N N . ASP A 1 103 ? -18.113 15.858 25.742 1.00 90.75 103 ASP A N 1
ATOM 825 C CA . ASP A 1 103 ? -19.046 14.907 25.151 1.00 90.75 103 ASP A CA 1
ATOM 826 C C . ASP A 1 103 ? -18.775 13.481 25.621 1.00 90.75 103 ASP A C 1
ATOM 828 O O . ASP A 1 103 ? -17.688 13.114 26.085 1.00 90.75 103 ASP A O 1
ATOM 832 N N . MET A 1 104 ? -19.835 12.699 25.510 1.00 90.38 104 MET A N 1
ATOM 833 C CA . MET A 1 104 ? -19.994 11.368 26.047 1.00 90.38 1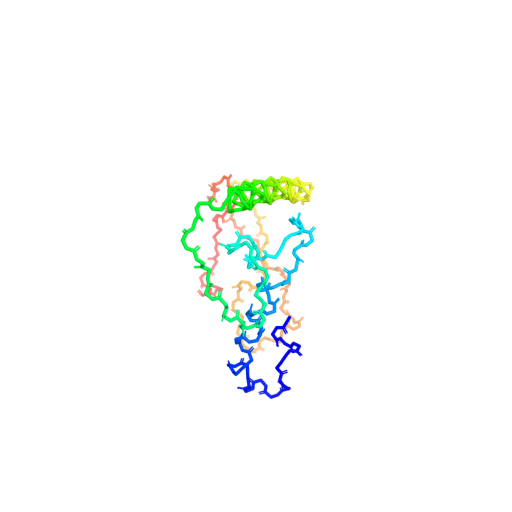04 MET A CA 1
ATOM 834 C C . MET A 1 104 ? -20.044 10.390 24.872 1.00 90.38 104 MET A C 1
ATOM 836 O O . MET A 1 104 ? -20.991 10.404 24.089 1.00 90.38 104 MET A O 1
ATOM 840 N N . VAL A 1 105 ? -18.995 9.581 24.713 1.00 89.94 105 VAL A N 1
ATOM 841 C CA . VAL A 1 105 ? -18.777 8.758 23.516 1.00 89.94 105 VAL A CA 1
ATOM 842 C C . VAL A 1 105 ? -18.595 7.284 23.846 1.00 89.94 105 VAL A C 1
ATOM 844 O O . VAL A 1 105 ? -17.996 6.918 24.858 1.00 89.94 105 VAL A O 1
ATOM 847 N N . TYR A 1 106 ? -19.079 6.443 22.938 1.00 90.06 106 TYR A N 1
ATOM 848 C CA . TYR A 1 106 ? -18.857 5.003 22.959 1.00 90.06 106 TYR A CA 1
ATOM 849 C C . TYR A 1 106 ? -17.525 4.642 22.298 1.00 90.06 106 TYR A C 1
ATOM 851 O O . TYR A 1 106 ? -17.193 5.160 21.229 1.00 90.06 106 TYR A O 1
ATOM 859 N N . ILE A 1 107 ? -16.772 3.716 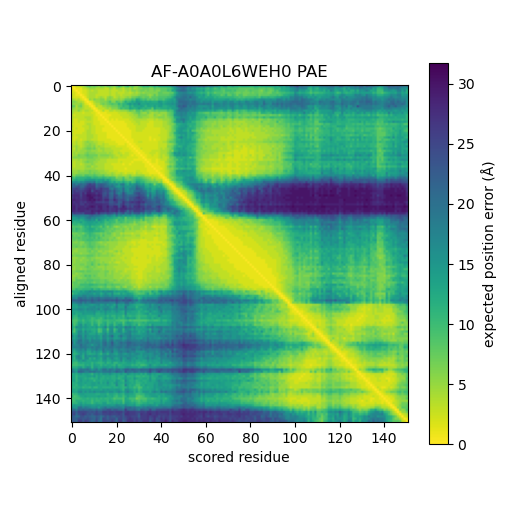22.899 1.00 89.00 107 ILE A N 1
ATOM 860 C CA . ILE A 1 107 ? -15.487 3.244 22.359 1.00 89.00 107 ILE A CA 1
ATOM 861 C C . ILE A 1 107 ? -15.636 1.819 21.831 1.00 89.00 107 ILE A C 1
ATOM 863 O O . ILE A 1 107 ? -16.278 0.971 22.441 1.00 89.00 107 ILE A O 1
ATOM 867 N N . SER A 1 108 ? -15.014 1.538 20.686 1.00 88.81 108 SER A N 1
ATOM 868 C CA . SER A 1 108 ? -14.952 0.190 20.113 1.00 88.81 108 SER A CA 1
ATOM 869 C C . SER A 1 108 ? -14.197 -0.780 21.023 1.00 88.81 108 SER A C 1
ATOM 871 O O . SER A 1 108 ? -13.060 -0.519 21.424 1.00 88.81 108 SER A O 1
ATOM 873 N N . THR A 1 109 ? -14.776 -1.957 21.250 1.00 86.19 109 THR A N 1
ATOM 874 C CA . THR A 1 109 ? -14.216 -2.981 22.148 1.00 86.19 109 THR A CA 1
ATOM 875 C C . THR A 1 109 ? -12.965 -3.669 21.641 1.00 86.19 109 THR A C 1
ATOM 877 O O . THR A 1 109 ? -12.265 -4.323 22.405 1.00 86.19 109 THR A O 1
ATOM 880 N N . LYS A 1 110 ? -12.607 -3.442 20.374 1.00 83.81 110 LYS A N 1
ATOM 881 C CA . LYS A 1 110 ? -11.368 -3.950 19.764 1.00 83.81 110 LYS A CA 1
ATOM 882 C C . LYS A 1 110 ? -10.092 -3.484 20.475 1.00 83.81 110 LYS A C 1
ATOM 884 O O . LYS A 1 110 ? -9.046 -4.090 20.272 1.00 83.81 110 LYS A O 1
ATOM 889 N N . ILE A 1 111 ? -10.160 -2.386 21.230 1.00 79.19 111 ILE A N 1
ATOM 890 C CA . ILE A 1 111 ? -9.018 -1.810 21.953 1.00 79.19 111 ILE A CA 1
ATOM 891 C C . ILE A 1 111 ? -8.854 -2.452 23.343 1.00 79.19 111 ILE A C 1
ATOM 893 O O . ILE A 1 111 ? -7.746 -2.454 23.876 1.00 79.19 111 ILE A 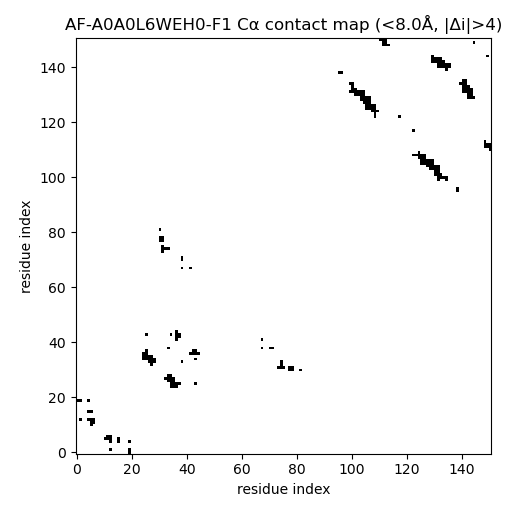O 1
ATOM 897 N N . PHE A 1 112 ? -9.929 -3.000 23.917 1.00 80.56 112 PHE A N 1
ATOM 898 C CA . PHE A 1 112 ? -9.947 -3.529 25.279 1.00 80.56 112 PHE A CA 1
ATOM 899 C C . PHE A 1 112 ? -9.530 -5.002 25.331 1.00 80.56 112 PHE A C 1
ATOM 901 O O . PHE A 1 112 ? -9.873 -5.802 24.458 1.00 80.56 112 PHE A O 1
ATOM 908 N N . ASN A 1 113 ? -8.824 -5.367 26.402 1.00 78.00 113 ASN A N 1
ATOM 909 C CA . ASN A 1 113 ? -8.536 -6.757 26.732 1.00 78.00 113 ASN A CA 1
ATOM 910 C C . ASN A 1 113 ? -9.610 -7.271 27.691 1.00 78.00 113 ASN A C 1
ATOM 912 O O . ASN A 1 113 ? -9.666 -6.855 28.846 1.00 78.00 113 ASN A O 1
ATOM 916 N N . TYR A 1 114 ? -10.445 -8.193 27.220 1.00 79.25 114 TYR A N 1
ATOM 917 C CA . TYR A 1 114 ? -11.394 -8.895 28.079 1.00 79.25 114 TYR A CA 1
ATOM 918 C C . TYR A 1 114 ? -10.753 -10.152 28.669 1.00 79.25 114 TYR A C 1
ATOM 920 O O . TYR A 1 114 ? -9.932 -10.790 27.995 1.00 79.25 114 TYR A O 1
ATOM 928 N N . PRO A 1 115 ? -11.131 -10.546 29.897 1.00 79.56 115 PRO A N 1
ATOM 929 C CA . PR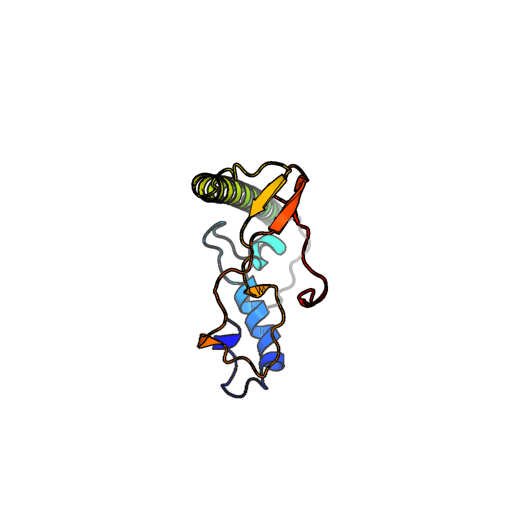O A 1 115 ? -10.703 -11.821 30.449 1.00 79.56 115 PRO A CA 1
ATOM 930 C C . PRO A 1 115 ? -11.139 -12.968 29.530 1.00 79.56 115 PRO A C 1
ATOM 932 O O . PRO A 1 115 ? -12.231 -12.943 28.961 1.00 79.56 115 PRO A O 1
ATOM 935 N N . LYS A 1 116 ? -10.286 -13.992 29.395 1.00 76.88 116 LYS A N 1
ATOM 936 C CA . LYS A 1 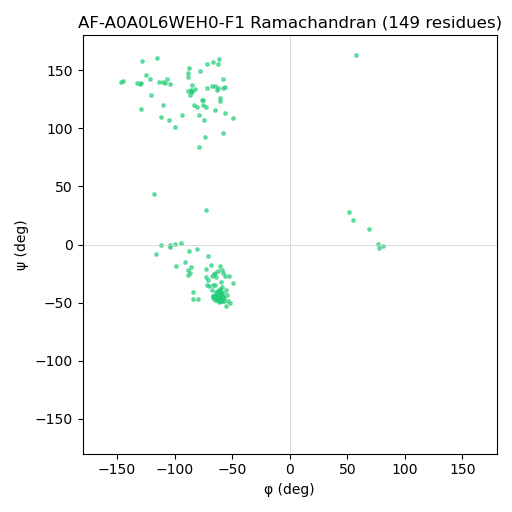116 ? -10.521 -15.149 28.504 1.00 76.88 116 LYS A CA 1
ATOM 937 C C . LYS A 1 116 ? -11.780 -15.948 28.854 1.00 76.88 116 LYS A C 1
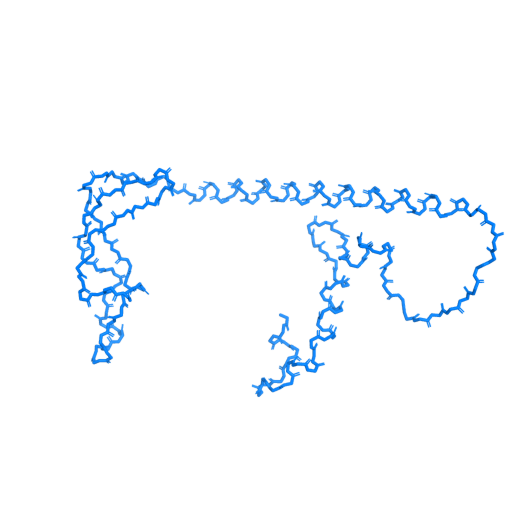ATOM 939 O O . LYS A 1 116 ? -12.268 -16.697 28.016 1.00 76.88 116 LYS A O 1
ATOM 944 N N . GLU A 1 117 ? -12.277 -15.782 30.074 1.00 78.62 117 GLU A N 1
ATOM 945 C CA . GLU A 1 117 ? -13.506 -16.388 30.585 1.00 78.62 117 GLU A CA 1
ATOM 946 C C . GLU A 1 117 ? -14.752 -15.881 29.845 1.00 78.62 117 GLU A C 1
ATOM 948 O O . GLU A 1 117 ? -15.746 -16.599 29.764 1.00 78.62 117 GLU A O 1
ATOM 953 N N . PHE A 1 118 ? -14.695 -14.686 29.240 1.00 74.38 118 PHE A N 1
ATOM 954 C CA . PHE A 1 118 ? -15.816 -14.156 28.474 1.00 74.38 118 PHE A CA 1
ATOM 955 C C . PHE A 1 118 ? -15.837 -14.715 27.045 1.00 74.38 118 PHE A C 1
ATOM 957 O O . PHE A 1 118 ? -14.913 -14.472 26.256 1.00 74.38 118 PHE A O 1
ATOM 964 N N . PRO A 1 119 ? -16.913 -15.414 26.645 1.00 81.88 119 PRO A N 1
ATOM 965 C CA . PRO A 1 119 ? -17.080 -15.833 25.263 1.00 81.88 119 PRO A CA 1
ATOM 966 C C . PRO A 1 119 ? -17.135 -14.612 24.334 1.00 81.88 119 PRO A C 1
ATOM 968 O O . PRO A 1 119 ? -17.983 -13.736 24.484 1.00 81.88 119 PRO A O 1
ATOM 971 N N . LYS A 1 120 ? -16.279 -14.593 23.301 1.00 82.25 120 LYS A N 1
ATOM 972 C CA . LYS A 1 120 ? -16.156 -13.474 22.339 1.00 82.25 120 LYS A CA 1
ATOM 973 C C . LYS A 1 120 ? -17.477 -13.041 21.693 1.00 82.25 120 LYS A C 1
ATOM 975 O O . LYS A 1 120 ? -17.601 -11.893 21.288 1.00 82.25 120 LYS A O 1
ATOM 980 N N . LYS A 1 121 ? -18.444 -13.957 21.581 1.00 85.19 121 LYS A N 1
ATOM 981 C CA . LYS A 1 121 ? -19.776 -13.690 21.015 1.00 85.19 121 LYS A CA 1
ATOM 982 C C . LYS A 1 121 ? -20.620 -12.744 21.877 1.00 85.19 121 LYS A C 1
ATOM 984 O O . LYS A 1 121 ? -21.484 -12.074 21.331 1.00 85.19 121 LYS A O 1
ATOM 989 N N . PHE A 1 122 ? -20.372 -12.702 23.186 1.00 84.69 122 PHE A N 1
ATOM 990 C CA . PHE A 1 122 ? -21.136 -11.899 24.145 1.00 84.69 122 PHE A CA 1
ATOM 991 C C . PHE A 1 122 ? -20.443 -10.583 24.516 1.00 84.69 122 PHE A C 1
ATOM 993 O O . PHE A 1 122 ? -20.974 -9.812 25.308 1.00 84.69 122 PHE A O 1
ATOM 1000 N N . ILE A 1 123 ? -19.271 -10.304 23.941 1.00 85.75 123 ILE A N 1
ATOM 1001 C CA . ILE A 1 123 ? -18.600 -9.018 24.121 1.00 85.75 123 ILE A CA 1
ATOM 1002 C C . ILE A 1 123 ? -19.342 -7.983 23.262 1.00 85.75 123 ILE A C 1
ATOM 1004 O O . ILE A 1 123 ? -19.478 -8.199 22.051 1.00 85.75 123 ILE A O 1
ATOM 1008 N N . PRO A 1 124 ? -19.827 -6.866 23.838 1.00 87.75 124 PRO A N 1
ATOM 1009 C CA . PRO A 1 124 ? -20.494 -5.837 23.054 1.00 87.75 124 PRO A CA 1
ATOM 1010 C C . PRO A 1 124 ? -19.528 -5.247 22.020 1.00 87.75 124 PRO A C 1
ATOM 1012 O O . PRO A 1 124 ? -18.308 -5.278 22.172 1.00 87.75 124 PRO A O 1
ATOM 1015 N N . LYS A 1 125 ? -20.052 -4.691 20.925 1.00 88.38 125 LYS A N 1
ATOM 1016 C CA . LYS A 1 125 ? -19.204 -4.056 19.896 1.00 88.38 125 LYS A CA 1
ATOM 1017 C C . LYS A 1 125 ? -18.634 -2.711 20.363 1.00 88.38 125 LYS A C 1
ATOM 1019 O O . LYS A 1 125 ? -17.555 -2.309 19.921 1.00 88.38 125 LYS A O 1
ATOM 1024 N N . TYR A 1 126 ? -19.355 -2.040 21.255 1.00 89.94 126 TYR A N 1
ATOM 1025 C CA . TYR A 1 126 ? -18.968 -0.775 21.860 1.00 89.94 126 TYR A CA 1
ATOM 1026 C C . TYR A 1 126 ? -19.173 -0.839 23.373 1.00 89.94 126 TYR A C 1
ATOM 1028 O O . TYR A 1 126 ? -20.175 -1.384 23.826 1.00 89.94 126 TYR A O 1
ATOM 1036 N N . GLU A 1 127 ? -18.235 -0.282 24.130 1.00 85.00 127 GLU A N 1
ATOM 1037 C CA . GLU A 1 127 ? -18.306 -0.186 25.589 1.00 85.00 127 GLU A CA 1
ATOM 1038 C C . GLU A 1 127 ? -18.510 1.238 26.029 1.00 85.00 127 GLU A C 1
ATOM 1040 O O . GLU A 1 127 ? -17.825 2.134 25.523 1.00 85.00 127 GLU A O 1
ATOM 1045 N N . GLY A 1 128 ? -19.360 1.354 27.050 1.00 78.75 128 GLY A N 1
ATOM 1046 C CA . GLY A 1 128 ? -19.438 2.472 27.972 1.00 78.75 128 GLY A CA 1
ATOM 1047 C C . GLY A 1 128 ? -19.694 3.834 27.346 1.00 78.75 128 GLY A C 1
ATOM 1048 O O . GLY A 1 128 ? -19.494 4.087 26.166 1.00 78.75 128 GLY A O 1
ATOM 1049 N N . ILE A 1 129 ? -20.100 4.765 28.193 1.00 86.38 129 ILE A N 1
ATOM 1050 C CA . ILE A 1 129 ? -20.128 6.167 27.818 1.00 86.38 129 ILE A CA 1
ATOM 1051 C C . ILE A 1 129 ? -18.940 6.825 28.507 1.00 86.38 129 ILE A C 1
ATOM 1053 O O . ILE A 1 129 ? -18.933 6.992 29.727 1.00 86.38 129 ILE A O 1
ATOM 1057 N N . TYR A 1 130 ? -17.914 7.160 27.734 1.00 89.94 130 TYR A N 1
ATOM 1058 C CA . TYR A 1 130 ? -16.705 7.781 28.253 1.00 89.94 130 TYR A CA 1
ATOM 1059 C C . TYR A 1 130 ? -16.640 9.257 27.886 1.00 89.94 130 TYR A C 1
ATOM 1061 O O . TYR A 1 130 ? -16.995 9.663 26.781 1.00 89.94 130 TYR A O 1
ATOM 1069 N N . LYS A 1 131 ? -16.130 10.063 28.818 1.00 91.75 131 LYS A N 1
ATOM 1070 C CA . LYS A 1 131 ? -16.034 11.510 28.644 1.00 91.75 131 LYS A CA 1
ATOM 1071 C C . LYS A 1 131 ? -14.762 11.906 27.905 1.00 91.75 131 LYS A C 1
ATOM 1073 O O . LYS A 1 131 ? -13.662 11.493 28.290 1.00 91.75 131 LYS A O 1
ATOM 1078 N N . ILE A 1 132 ? -14.898 12.783 26.915 1.00 92.00 132 ILE A N 1
ATOM 1079 C CA . ILE A 1 132 ? -13.761 13.424 26.252 1.00 92.00 132 ILE A CA 1
ATOM 1080 C C . ILE A 1 132 ? -13.129 14.458 27.193 1.00 92.00 132 ILE A C 1
ATOM 1082 O O . ILE A 1 132 ? -13.761 15.443 27.587 1.00 92.00 132 ILE A O 1
ATOM 1086 N N . ILE A 1 133 ? -11.860 14.241 27.541 1.00 93.00 133 ILE A N 1
ATOM 1087 C CA . ILE A 1 133 ? -11.052 15.117 28.399 1.00 93.00 133 ILE A CA 1
ATOM 1088 C C . ILE A 1 133 ? -10.432 16.249 27.580 1.00 93.00 133 ILE A C 1
ATOM 1090 O O . ILE A 1 133 ? -10.451 17.405 28.006 1.00 93.00 133 ILE A O 1
ATOM 1094 N N . LYS A 1 134 ? -9.848 15.920 26.425 1.00 90.69 134 LYS A N 1
ATOM 1095 C CA . LYS A 1 134 ? -9.050 16.851 25.623 1.00 90.69 134 LYS A CA 1
ATOM 1096 C C . LYS A 1 134 ? -9.250 16.583 24.138 1.00 90.69 134 LYS A C 1
ATOM 1098 O O . LYS A 1 134 ? -9.313 15.429 23.728 1.00 90.69 134 LYS A O 1
ATOM 1103 N N . ASP A 1 135 ? -9.314 17.656 23.364 1.00 90.12 135 ASP A N 1
ATOM 1104 C CA . ASP A 1 135 ? -9.286 17.626 21.904 1.00 90.12 135 ASP A CA 1
ATOM 1105 C C . ASP A 1 135 ? -7.893 18.060 21.417 1.00 90.12 135 ASP A C 1
ATOM 1107 O O . ASP A 1 135 ? -7.288 18.973 21.989 1.00 90.12 135 ASP A O 1
ATOM 1111 N N . TYR A 1 136 ? -7.372 17.365 20.405 1.00 89.00 136 TYR A N 1
ATOM 1112 C CA . TYR A 1 136 ? -6.089 17.650 19.758 1.00 89.00 136 TYR A CA 1
ATOM 1113 C C . TYR A 1 136 ? -6.241 18.336 18.388 1.00 89.00 136 TYR A C 1
ATOM 1115 O O . TYR A 1 136 ? -5.233 18.600 17.739 1.00 89.00 136 TYR A O 1
ATOM 1123 N N . GLY A 1 137 ? -7.464 18.604 17.915 1.00 83.81 137 GLY A N 1
ATOM 1124 C CA . GLY A 1 137 ? -7.729 19.354 16.679 1.00 83.81 137 GLY A CA 1
ATOM 1125 C C . GLY A 1 137 ? -7.516 18.573 15.375 1.00 83.81 137 GLY A C 1
ATOM 1126 O O . GLY A 1 137 ? -7.729 19.111 14.295 1.00 83.81 137 GLY A O 1
ATOM 1127 N N . ASN A 1 138 ? -7.130 17.295 15.450 1.00 83.69 138 ASN A N 1
ATOM 1128 C CA . ASN A 1 138 ? -6.958 16.404 14.295 1.00 83.69 138 ASN A CA 1
ATOM 1129 C C . ASN A 1 138 ? -7.917 15.200 14.368 1.00 83.69 138 ASN A C 1
ATOM 1131 O O . ASN A 1 138 ? -7.502 14.050 14.215 1.00 83.69 138 ASN A O 1
ATOM 1135 N N . SER A 1 139 ? -9.187 15.456 14.724 1.00 81.44 139 SER A N 1
ATOM 1136 C CA . SER A 1 139 ? -10.216 14.423 14.988 1.00 81.44 139 SER A CA 1
ATOM 1137 C C . SER A 1 139 ? -9.761 13.339 15.980 1.00 81.44 139 SER A C 1
ATOM 1139 O O . SER A 1 139 ? -10.177 12.184 15.915 1.00 81.44 139 SER A O 1
ATOM 1141 N N . SER A 1 140 ? -8.847 13.708 16.876 1.00 87.81 140 SER A N 1
ATOM 1142 C CA . SER A 1 140 ? -8.221 12.828 17.855 1.00 87.81 140 SER A CA 1
ATOM 1143 C C . SER A 1 140 ? -8.534 13.377 19.236 1.00 87.81 140 SER A C 1
ATOM 1145 O O . SER A 1 140 ? -8.306 14.557 19.498 1.00 87.81 140 SER A O 1
ATOM 1147 N N . PHE A 1 141 ? -9.037 12.518 20.119 1.00 89.38 141 PHE A N 1
ATOM 1148 C CA . PHE A 1 141 ? -9.567 12.918 21.418 1.00 89.38 141 PHE A CA 1
ATOM 1149 C C . PHE A 1 141 ? -8.951 12.075 22.535 1.00 89.38 141 PHE A C 1
ATOM 1151 O O . PHE A 1 141 ? -8.791 10.862 22.405 1.00 89.38 141 PHE A O 1
ATOM 1158 N N . GLN A 1 142 ? -8.619 12.713 23.654 1.00 90.50 142 GLN A N 1
ATOM 1159 C CA . GLN A 1 142 ? -8.228 12.031 24.884 1.00 90.50 142 GLN A CA 1
ATOM 1160 C C . GLN A 1 142 ? -9.477 11.694 25.692 1.00 90.50 142 GLN A C 1
ATOM 1162 O O . GLN A 1 142 ? -10.282 12.580 25.981 1.00 90.50 142 GLN A O 1
ATOM 1167 N N . ILE A 1 143 ? -9.615 10.436 26.103 1.00 90.25 143 ILE A N 1
ATOM 1168 C CA . ILE A 1 143 ? -10.823 9.933 26.760 1.00 90.25 143 ILE A CA 1
ATOM 1169 C C . ILE A 1 143 ? -10.493 9.380 28.154 1.00 90.25 143 ILE A C 1
ATOM 1171 O O . ILE A 1 143 ? -9.445 8.765 28.363 1.00 90.25 143 ILE A O 1
ATOM 1175 N N . ALA A 1 144 ? -11.393 9.597 29.117 1.00 87.25 144 ALA A N 1
ATOM 1176 C CA . ALA A 1 144 ? -11.278 9.091 30.485 1.00 87.25 144 ALA A CA 1
ATOM 1177 C C . ALA A 1 144 ? -11.683 7.608 30.578 1.00 87.25 144 ALA A C 1
ATOM 1179 O O . ALA A 1 144 ? -12.823 7.295 30.906 1.00 87.25 144 ALA A O 1
ATOM 1180 N N . ILE A 1 145 ? -10.759 6.691 30.284 1.00 82.81 145 ILE A N 1
ATOM 1181 C CA . ILE A 1 145 ? -11.008 5.240 30.364 1.00 82.81 145 ILE A CA 1
ATOM 1182 C C . ILE A 1 145 ? -10.697 4.713 31.774 1.00 82.81 145 ILE A C 1
ATOM 1184 O O . ILE A 1 145 ? -9.614 4.968 32.311 1.00 82.81 145 ILE A O 1
ATOM 1188 N N . PHE A 1 146 ? -11.612 3.917 32.341 1.00 71.00 146 PHE A N 1
ATOM 1189 C CA . PHE A 1 146 ? -11.404 3.211 33.610 1.00 71.00 146 PHE A CA 1
ATOM 1190 C C . PHE A 1 146 ? -10.249 2.199 33.518 1.00 71.00 146 PHE A C 1
ATOM 1192 O O . PHE A 1 146 ? -10.132 1.417 32.576 1.00 71.00 146 PHE A O 1
ATOM 1199 N N . GLN A 1 147 ? -9.392 2.205 34.536 1.00 62.28 147 GLN A N 1
ATOM 1200 C CA . GLN A 1 147 ? -8.068 1.571 34.539 1.00 62.28 147 GLN A CA 1
ATOM 1201 C C . GLN A 1 147 ? -8.085 0.042 34.351 1.00 62.28 147 GLN A C 1
ATOM 1203 O O . GLN A 1 147 ? -7.108 -0.508 33.858 1.00 62.28 147 GLN A O 1
ATOM 1208 N N . LYS A 1 148 ? -9.204 -0.631 34.659 1.00 60.16 148 LYS A N 1
ATOM 1209 C CA . LYS A 1 148 ? -9.364 -2.092 34.526 1.00 60.16 148 LYS A CA 1
ATOM 1210 C C . LYS A 1 148 ? -9.389 -2.618 33.085 1.00 60.16 148 LYS A C 1
ATOM 1212 O O . LYS A 1 148 ? -9.205 -3.812 32.899 1.00 60.16 148 LYS A O 1
ATOM 1217 N N . LEU A 1 149 ? -9.628 -1.762 32.090 1.00 59.53 149 LEU A N 1
ATOM 1218 C CA . LEU A 1 149 ? -9.744 -2.168 30.681 1.00 59.53 149 LEU A CA 1
ATOM 1219 C C . LEU A 1 149 ? -8.588 -1.652 29.814 1.00 59.53 149 LEU A C 1
ATOM 1221 O O . LEU A 1 149 ? -8.556 -1.914 28.614 1.00 59.53 149 LEU A O 1
ATOM 1225 N N . LYS A 1 150 ? -7.634 -0.910 30.392 1.00 56.06 150 LYS A N 1
ATOM 1226 C CA . LYS A 1 150 ? -6.474 -0.425 29.639 1.00 56.06 150 LYS A CA 1
ATOM 1227 C C . LYS A 1 150 ? -5.623 -1.610 29.179 1.00 56.06 150 LYS A C 1
ATOM 1229 O O . LYS A 1 150 ? -5.412 -2.559 29.929 1.00 56.06 150 LYS A O 1
ATOM 1234 N N . ARG A 1 151 ? -5.195 -1.536 27.922 1.00 56.78 151 ARG A N 1
ATOM 1235 C CA . ARG A 1 151 ? -4.253 -2.472 27.316 1.00 56.78 151 ARG A CA 1
ATOM 1236 C C . ARG A 1 151 ? -2.891 -2.402 27.994 1.00 56.78 151 ARG A C 1
ATOM 1238 O O . ARG A 1 151 ? -2.511 -1.278 28.394 1.00 56.78 151 ARG A O 1
#

Solvent-accessible surface area (backbone atoms only — not comparable to full-atom values): 9446 Å² total; per-residue (Å²): 109,69,80,80,72,33,59,96,83,66,77,53,45,74,80,39,43,67,62,51,52,51,51,59,35,62,40,65,36,90,74,50,71,46,21,57,38,32,72,74,70,69,41,74,88,68,84,91,77,93,76,88,80,76,97,63,94,54,67,65,57,56,54,48,53,49,53,45,51,50,52,48,52,51,31,52,51,35,51,52,53,50,48,52,52,50,52,50,57,54,53,72,72,54,74,83,77,89,77,54,75,66,40,74,41,70,42,63,40,88,67,46,64,74,65,85,86,56,60,76,87,76,56,63,73,54,47,69,78,33,39,28,73,41,74,72,87,72,96,42,72,42,65,62,73,66,78,88,40,63,115

Sequence (151 aa):
MIRQCVEDKLKDWITKIPAIEFAINSARSKTTGYSPFFLNTGHLSRPMIWNNARSTEFVGVRVFTQCLKLALIVAHHCILAARVKQTHNTNLCRQLTLFTKRDMVYISTKIFNYPKEFPKKFIPKYEGIYKIIKDYGNSSFQIAIFQKLKR

Nearest PDB structures (foldseek):
  7q5b-assembly1_C  TM=2.870E-01  e=1.029E-02  Saccharomyces cerevisiae S288C
  4bac-assembly1_B-2  TM=5.983E-01  e=1.243E+00  Human spumaretrovirus
  3s3o-assembly1_B-2  TM=5.730E-01  e=9.027E-01  Human spumaretrovirus

pLDDT: mean 80.72, std 13.63, range [33.59, 96.56]

Foldseek 3Di:
DLVVQADPVRPCSVVCVVVVVLCQQLDQDPQLRHGVCCLVPVDSDDPDDDDDDDDDDDPVVVVSVVVSVVSNVSSVVSVVVVVVVVVVVVVVPDDDPPDDAFFWDWDACVQWDDDPPDDPVPDDRTDGTWGFHDDPPPPDTDTDDDPNGHD

Radius of gyration: 26.86 Å; Cα contacts (8 Å, |Δi|>4): 123; chains: 1; bounding box: 56×44×64 Å

Mean predicted aligned error: 11.55 Å

Secondary structure (DSSP, 8-state):
-HHHHS-TTS--HHHHHHHHHHHHHHSPPTTTSS-HHHHHHSS--------PPPSS--HHHHHHHHHHHHHHHHHHHHHHHHHHHHHHHHHHT-------TT-EEEEEGGGS---TTS-GGGS-SEEEEEEEEEE-SSS-EEE---GGG--